Protein AF-A0A438FES4-F1 (afdb_monomer_lite)

pLDDT: mean 74.15, std 16.04, range [38.97, 90.88]

InterPro domains:
  IPR002885 Pentatricopeptide repeat [PF01535] (14-40)
  IPR002885 Pentatricopeptide repeat [PF01535] (43-70)
  IPR002885 Pentatricopeptide repeat [PS51375] (40-74)
  IPR002885 Pentatricopeptide repeat [TIGR00756] (43-73)
  IPR011990 Tetratricopeptide-like helical domain superfamily [G3DSA:1.25.40.10] (1-83)
  IPR046960 Pentatricopeptide repeat-containing protein At4g14850-like, plant [PTHR47926] (2-72)

Foldseek 3Di:
DDPPVPQQDQVNLLVQLLVCLVVLNLVSNVVSLVSHPDYALSSLVSSLVSCVVVPNNVVSVVSVVVCVVVVRDHVVVVCCVVDPPPPPDPVVVVVVVVVPPPD

Radius of gyration: 18.66 Å; chains: 1; bounding box: 39×31×66 Å

Structure (mmCIF, N/CA/C/O backbone):
data_AF-A0A438FES4-F1
#
_entry.id   AF-A0A438FES4-F1
#
loop_
_atom_site.group_PDB
_atom_site.id
_atom_site.type_symbol
_atom_site.label_atom_id
_atom_site.label_alt_id
_atom_site.label_comp_id
_atom_site.label_asym_id
_atom_site.label_entity_id
_atom_site.label_seq_id
_atom_site.pdbx_PDB_ins_code
_atom_site.Cartn_x
_atom_site.Cartn_y
_atom_site.Cartn_z
_atom_site.occupancy
_atom_site.B_iso_or_equiv
_atom_site.auth_seq_id
_atom_site.auth_comp_id
_atom_site.auth_asym_id
_atom_site.auth_atom_id
_atom_site.pdbx_PDB_model_num
ATOM 1 N N . MET A 1 1 ? -8.452 -5.634 32.614 1.00 38.97 1 MET A N 1
ATOM 2 C CA . MET A 1 1 ? -8.046 -6.548 31.513 1.00 38.97 1 MET A CA 1
ATOM 3 C C . MET A 1 1 ? -8.177 -5.736 30.252 1.00 38.97 1 MET A C 1
ATOM 5 O O . MET A 1 1 ? -9.157 -5.826 29.517 1.00 38.97 1 MET A O 1
ATOM 9 N N .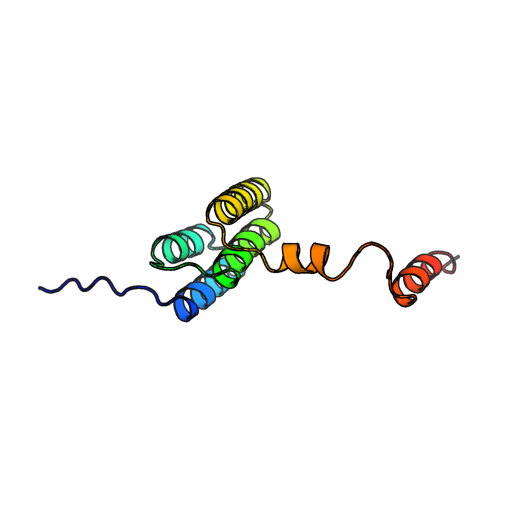 ASP A 1 2 ? -7.206 -4.866 30.071 1.00 42.56 2 ASP A N 1
ATOM 10 C CA . ASP A 1 2 ? -7.301 -3.762 29.141 1.00 42.56 2 ASP A CA 1
ATOM 11 C C . ASP A 1 2 ? -6.543 -4.294 27.940 1.00 42.56 2 ASP A C 1
ATOM 13 O O . ASP A 1 2 ? -5.318 -4.254 27.867 1.00 42.56 2 ASP A O 1
ATOM 17 N N . LYS A 1 3 ? -7.278 -4.955 27.042 1.00 46.91 3 LYS A N 1
ATOM 18 C CA . LYS A 1 3 ? -6.768 -5.238 25.703 1.00 46.91 3 LYS A CA 1
ATOM 19 C C . LYS A 1 3 ? -6.730 -3.895 24.986 1.00 46.91 3 LYS A C 1
ATOM 21 O O . LYS A 1 3 ? -7.554 -3.637 24.112 1.00 46.91 3 LYS A O 1
ATOM 26 N N . GLU A 1 4 ? -5.824 -3.016 25.408 1.00 49.66 4 GLU A N 1
ATOM 27 C CA . GLU A 1 4 ? -5.388 -1.910 24.579 1.00 49.66 4 GLU A CA 1
ATOM 28 C C . GLU A 1 4 ? -4.769 -2.569 23.357 1.00 49.66 4 GLU A C 1
ATOM 30 O O . GLU A 1 4 ? -3.630 -3.033 23.368 1.00 49.66 4 GLU A O 1
ATOM 35 N N . GLY A 1 5 ? -5.599 -2.759 22.330 1.00 56.94 5 GLY A N 1
ATOM 36 C CA . GLY A 1 5 ? -5.135 -3.191 21.031 1.00 56.94 5 GLY A CA 1
ATOM 37 C C . GLY A 1 5 ? -4.055 -2.204 20.642 1.00 56.94 5 GLY A C 1
ATOM 38 O O . GLY A 1 5 ? -4.359 -1.031 20.434 1.00 56.94 5 GLY A O 1
ATOM 39 N N . VAL A 1 6 ? -2.805 -2.671 20.641 1.00 57.09 6 VAL A N 1
ATOM 40 C CA . VAL A 1 6 ? -1.645 -1.878 20.250 1.00 57.09 6 VAL A CA 1
ATOM 41 C C . VAL A 1 6 ? -1.970 -1.324 18.873 1.00 57.09 6 VAL A C 1
ATOM 43 O O . VAL A 1 6 ? -1.991 -2.061 17.886 1.00 57.09 6 VAL A O 1
ATOM 46 N N . LYS A 1 7 ? -2.313 -0.036 18.815 1.00 62.41 7 LYS A N 1
ATOM 47 C CA . LYS A 1 7 ? -2.515 0.645 17.546 1.00 62.41 7 LYS A CA 1
ATOM 48 C C . LYS A 1 7 ? -1.158 0.634 16.870 1.00 62.41 7 LYS A C 1
ATOM 50 O O . LYS A 1 7 ? -0.200 1.199 17.392 1.00 62.41 7 LYS A O 1
ATOM 55 N N . ILE A 1 8 ? -1.070 -0.072 15.749 1.00 72.38 8 ILE A N 1
ATOM 56 C CA . ILE A 1 8 ? 0.152 -0.092 14.963 1.00 72.38 8 ILE A CA 1
ATOM 57 C C . ILE A 1 8 ? 0.326 1.316 14.406 1.00 72.38 8 ILE A C 1
ATOM 59 O O . ILE A 1 8 ? -0.476 1.770 13.588 1.00 72.38 8 ILE A O 1
ATOM 63 N N . ASP A 1 9 ? 1.354 1.997 14.904 1.00 81.56 9 ASP A N 1
ATOM 64 C CA . ASP A 1 9 ? 1.782 3.295 14.404 1.00 81.56 9 ASP A CA 1
ATOM 65 C C . ASP A 1 9 ? 2.103 3.215 12.903 1.00 81.56 9 ASP A C 1
ATOM 67 O O . ASP A 1 9 ? 2.580 2.184 12.419 1.00 81.56 9 ASP A O 1
ATOM 71 N N . VAL A 1 10 ? 1.858 4.301 12.163 1.00 82.75 10 VAL A N 1
ATOM 72 C CA . VAL A 1 10 ? 2.074 4.359 10.707 1.00 82.75 10 VAL A CA 1
ATOM 73 C C . VAL A 1 10 ? 3.501 3.964 10.322 1.00 82.75 10 VAL A C 1
ATOM 75 O O . VAL A 1 10 ? 3.702 3.218 9.358 1.00 82.75 10 VAL A O 1
ATOM 78 N N . VAL A 1 11 ? 4.493 4.416 11.091 1.00 83.69 11 VAL A N 1
ATOM 79 C CA . VAL A 1 11 ? 5.912 4.180 10.809 1.00 83.69 11 VAL A CA 1
ATOM 80 C C . VAL A 1 11 ? 6.259 2.719 11.072 1.00 83.69 11 VAL A C 1
ATOM 82 O O . VAL A 1 11 ? 6.854 2.053 10.220 1.00 83.69 11 VAL A O 1
ATOM 85 N N . LEU A 1 12 ? 5.826 2.190 12.220 1.00 87.50 12 LEU A N 1
ATOM 86 C CA . LEU A 1 12 ? 6.062 0.796 12.594 1.00 87.50 12 LEU A CA 1
ATOM 87 C C . LEU A 1 12 ? 5.348 -0.172 11.641 1.00 87.50 12 LEU A C 1
ATOM 89 O O . LEU A 1 12 ? 5.939 -1.155 11.194 1.00 87.50 12 LEU A O 1
ATOM 93 N N . GLY A 1 13 ? 4.097 0.124 11.289 1.00 88.06 13 GLY A N 1
ATOM 94 C CA . GLY A 1 13 ? 3.308 -0.671 10.355 1.00 88.06 13 GLY A CA 1
ATOM 95 C C . GLY A 1 13 ? 3.935 -0.708 8.968 1.00 88.06 13 GLY A C 1
ATOM 96 O O . GLY A 1 13 ? 4.089 -1.786 8.401 1.00 88.06 13 GLY A O 1
ATOM 97 N N . THR A 1 14 ? 4.400 0.434 8.459 1.00 88.12 14 THR A N 1
ATOM 98 C CA . THR A 1 14 ? 5.095 0.506 7.163 1.00 88.12 14 THR A CA 1
ATOM 99 C C . THR A 1 14 ? 6.392 -0.305 7.165 1.00 88.12 14 THR A C 1
ATOM 101 O O . THR A 1 14 ? 6.647 -1.062 6.225 1.00 88.12 14 THR A O 1
ATOM 104 N N . ALA A 1 15 ? 7.191 -0.214 8.233 1.00 89.56 15 ALA A N 1
ATOM 105 C CA . ALA A 1 15 ? 8.420 -0.995 8.369 1.00 89.56 15 ALA A CA 1
ATOM 106 C C . ALA A 1 15 ? 8.143 -2.509 8.402 1.00 89.56 15 ALA A C 1
ATOM 108 O O . ALA A 1 15 ? 8.800 -3.278 7.694 1.00 89.56 15 ALA A O 1
ATOM 109 N N . LEU A 1 16 ? 7.135 -2.936 9.168 1.00 89.69 16 LEU A N 1
ATOM 110 C CA . LEU A 1 16 ? 6.716 -4.336 9.257 1.00 89.69 16 LEU A CA 1
ATOM 111 C C . LEU A 1 16 ? 6.165 -4.853 7.923 1.00 89.69 16 LEU A C 1
ATOM 113 O O . LEU A 1 16 ? 6.554 -5.934 7.486 1.00 89.69 16 LEU A O 1
ATOM 117 N N . VAL A 1 17 ? 5.321 -4.078 7.234 1.00 90.06 17 VAL A N 1
ATOM 118 C CA . VAL A 1 17 ? 4.817 -4.407 5.888 1.00 90.06 17 VAL A CA 1
ATOM 119 C C . VAL A 1 17 ? 5.978 -4.598 4.915 1.00 90.06 17 VAL A C 1
ATOM 121 O O . VAL A 1 17 ? 6.006 -5.590 4.185 1.00 90.06 17 VAL A O 1
ATOM 124 N N . GLY A 1 18 ? 6.964 -3.698 4.931 1.00 88.69 18 GLY A N 1
ATOM 125 C CA . GLY A 1 18 ? 8.160 -3.803 4.098 1.00 88.69 18 GLY A CA 1
ATOM 126 C C . GLY A 1 18 ? 8.999 -5.042 4.415 1.00 88.69 18 GLY A C 1
ATOM 127 O O . GLY A 1 18 ? 9.435 -5.738 3.497 1.00 88.69 18 GLY A O 1
ATOM 128 N N . MET A 1 19 ? 9.185 -5.360 5.698 1.00 90.88 19 MET A N 1
ATOM 129 C CA . MET A 1 19 ? 9.903 -6.560 6.131 1.00 90.88 19 MET A CA 1
ATOM 130 C C . MET A 1 19 ? 9.187 -7.834 5.669 1.00 90.88 19 MET A C 1
ATOM 132 O O . MET A 1 19 ? 9.795 -8.676 5.010 1.00 90.88 19 MET A O 1
ATOM 136 N N . TYR A 1 20 ? 7.882 -7.952 5.935 1.00 89.19 20 TYR A N 1
ATOM 137 C CA . TYR A 1 20 ? 7.096 -9.126 5.547 1.00 89.19 20 TYR A CA 1
ATOM 138 C C . TYR A 1 20 ? 7.014 -9.283 4.028 1.00 89.19 20 TYR A C 1
ATOM 140 O O . TYR A 1 20 ? 7.113 -10.402 3.525 1.00 89.19 20 TYR A O 1
ATOM 148 N N . SER A 1 21 ? 6.921 -8.170 3.294 1.00 88.88 21 SER A N 1
ATOM 149 C CA . SER A 1 21 ? 6.956 -8.166 1.830 1.00 88.88 21 SER A CA 1
ATOM 150 C C . SER A 1 21 ? 8.298 -8.663 1.298 1.00 88.88 21 SER A C 1
ATOM 152 O O . SER A 1 21 ? 8.315 -9.505 0.408 1.00 88.88 21 SER A O 1
ATOM 154 N N . LYS A 1 22 ? 9.434 -8.229 1.859 1.00 86.31 22 LYS A N 1
ATOM 155 C CA . LYS A 1 22 ? 10.760 -8.741 1.458 1.00 86.31 22 LYS A CA 1
ATOM 156 C C . LYS A 1 22 ? 10.931 -10.232 1.752 1.00 86.31 22 LYS A C 1
ATOM 158 O O . LYS A 1 22 ? 11.577 -10.928 0.979 1.00 86.31 22 LYS A O 1
ATOM 163 N N . CYS A 1 23 ? 10.316 -10.730 2.822 1.00 86.88 23 CYS A N 1
ATOM 164 C CA . CYS A 1 23 ? 10.310 -12.153 3.164 1.00 86.88 23 CYS A CA 1
ATOM 165 C C . CYS A 1 23 ? 9.317 -12.995 2.338 1.00 86.88 23 CYS A C 1
ATOM 167 O O . CYS A 1 23 ? 9.218 -14.195 2.572 1.00 86.88 23 CYS A O 1
ATOM 169 N N . GLY A 1 24 ? 8.544 -12.393 1.424 1.00 85.75 24 GLY A N 1
ATOM 170 C CA . GLY A 1 24 ? 7.508 -13.094 0.650 1.00 85.75 24 GLY A CA 1
ATOM 171 C C . GLY A 1 24 ? 6.247 -13.443 1.440 1.00 85.75 24 GLY A C 1
ATOM 172 O O . GLY A 1 24 ? 5.336 -14.076 0.916 1.00 85.75 24 GLY A O 1
ATOM 173 N N . SER A 1 25 ? 6.146 -13.001 2.694 1.00 89.62 25 SER A N 1
ATOM 174 C CA . SER A 1 25 ? 5.002 -13.271 3.563 1.00 89.62 25 SER A CA 1
ATOM 175 C C . SER A 1 25 ? 3.940 -12.178 3.424 1.00 89.62 25 SER A C 1
ATOM 177 O O . SER A 1 25 ? 3.676 -11.396 4.340 1.00 89.62 25 SER A O 1
ATOM 179 N N . LEU A 1 26 ? 3.328 -12.107 2.243 1.00 89.94 26 LEU A N 1
ATOM 180 C CA . LEU A 1 26 ? 2.367 -11.054 1.905 1.00 89.94 26 LEU A CA 1
ATOM 181 C C . LEU A 1 26 ? 1.084 -11.111 2.739 1.00 89.94 26 LEU A C 1
ATOM 183 O O . LEU A 1 26 ? 0.508 -10.067 3.030 1.00 89.94 26 LEU A O 1
ATOM 187 N N . ASP A 1 27 ? 0.655 -12.292 3.183 1.00 90.44 27 ASP A N 1
ATOM 188 C CA . ASP A 1 27 ? -0.509 -12.425 4.067 1.00 90.44 27 ASP A CA 1
ATOM 189 C C . ASP A 1 27 ? -0.2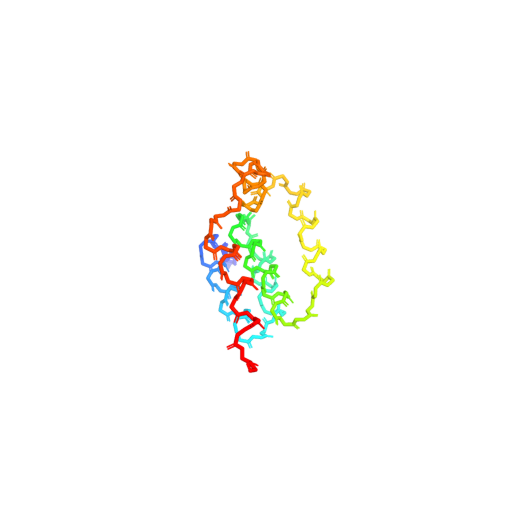70 -11.781 5.437 1.00 90.44 27 ASP A C 1
ATOM 191 O O . ASP A 1 27 ? -1.158 -11.134 5.993 1.00 90.44 27 ASP A O 1
ATOM 195 N N . ASN A 1 28 ? 0.946 -11.910 5.976 1.00 89.88 28 ASN A N 1
ATOM 196 C CA . ASN A 1 28 ? 1.315 -11.258 7.231 1.00 89.88 28 ASN A CA 1
ATOM 197 C C . ASN A 1 28 ? 1.504 -9.752 7.038 1.00 89.88 28 ASN A C 1
ATOM 199 O O . ASN A 1 28 ? 1.032 -8.977 7.869 1.00 89.88 28 ASN A O 1
ATOM 203 N N . ALA A 1 29 ? 2.088 -9.332 5.910 1.00 90.19 29 ALA A N 1
ATOM 204 C CA . ALA A 1 29 ? 2.127 -7.921 5.530 1.00 90.19 29 ALA A CA 1
ATOM 205 C C . ALA A 1 29 ? 0.706 -7.326 5.468 1.00 90.19 29 ALA A C 1
ATOM 207 O O . ALA A 1 29 ? 0.465 -6.244 5.998 1.00 90.19 29 ALA A O 1
ATOM 208 N N . LEU A 1 30 ? -0.262 -8.061 4.909 1.00 90.06 30 LEU A N 1
ATOM 209 C CA . LEU A 1 30 ? -1.638 -7.589 4.761 1.00 90.06 30 LEU A CA 1
ATOM 210 C C . LEU A 1 30 ? -2.343 -7.466 6.112 1.00 90.06 30 LEU A C 1
ATOM 212 O O . LEU A 1 30 ? -3.040 -6.481 6.341 1.00 90.06 30 LEU A O 1
ATOM 216 N N . LYS A 1 31 ? -2.136 -8.425 7.020 1.00 90.00 31 LYS A N 1
ATOM 217 C CA . LYS A 1 31 ? -2.676 -8.362 8.389 1.00 90.00 31 LYS A CA 1
ATOM 218 C C . LYS A 1 31 ? -2.171 -7.134 9.137 1.00 90.00 31 LYS A C 1
ATOM 220 O O . LYS A 1 31 ? -2.965 -6.438 9.764 1.00 90.00 31 LYS A O 1
ATOM 225 N N . VAL A 1 32 ? -0.872 -6.845 9.037 1.00 89.56 32 VAL A N 1
ATOM 226 C CA . VAL A 1 32 ? -0.287 -5.633 9.626 1.00 89.56 32 VAL A CA 1
ATOM 227 C C . VAL A 1 32 ? -0.911 -4.393 8.995 1.00 89.56 32 VAL A C 1
ATOM 229 O O . VAL A 1 32 ? -1.407 -3.536 9.717 1.00 89.56 32 VAL A O 1
ATOM 232 N N . PHE A 1 33 ? -0.969 -4.334 7.663 1.00 87.56 33 PHE A N 1
ATOM 233 C CA . PHE A 1 33 ? -1.545 -3.210 6.926 1.00 87.56 33 PHE A CA 1
ATOM 234 C C . PHE A 1 33 ? -3.020 -2.946 7.276 1.00 87.56 33 PHE A C 1
ATOM 236 O O . PHE A 1 33 ? -3.442 -1.797 7.391 1.00 87.56 33 PHE A O 1
ATOM 243 N N . GLN A 1 34 ? -3.818 -3.997 7.471 1.00 87.31 34 GLN A N 1
ATOM 244 C CA . GLN A 1 34 ? -5.218 -3.889 7.895 1.00 87.31 34 GLN A CA 1
ATOM 245 C C . GLN A 1 34 ? -5.365 -3.471 9.364 1.00 87.31 34 GLN A C 1
ATOM 247 O O . GLN A 1 34 ? -6.350 -2.821 9.704 1.00 87.31 34 GLN A O 1
ATOM 252 N N . GLY A 1 35 ? -4.395 -3.818 10.215 1.00 85.12 35 GLY A N 1
ATOM 253 C CA . GLY A 1 35 ? -4.346 -3.424 11.625 1.00 85.12 35 GLY A CA 1
ATOM 254 C C . GLY A 1 35 ? -3.905 -1.976 11.870 1.00 85.12 35 GLY A C 1
ATOM 255 O O . GLY A 1 35 ? -4.004 -1.496 12.999 1.00 85.12 35 GLY A O 1
ATOM 256 N N . MET A 1 36 ? -3.431 -1.267 10.841 1.00 85.00 36 MET A N 1
ATOM 257 C CA . MET A 1 36 ? -3.058 0.146 10.938 1.00 85.00 36 MET A CA 1
ATOM 258 C C . MET A 1 36 ? -4.309 1.035 10.968 1.00 85.00 36 MET A C 1
ATOM 260 O O . MET A 1 36 ? -5.143 0.989 10.056 1.00 85.00 36 MET A O 1
ATOM 264 N N . ALA A 1 37 ? -4.422 1.863 12.012 1.00 80.69 37 ALA A N 1
ATOM 265 C CA . ALA A 1 37 ? -5.532 2.807 12.176 1.00 80.69 37 ALA A CA 1
ATOM 266 C C . ALA A 1 37 ? -5.496 3.922 11.118 1.00 80.69 37 ALA A C 1
ATOM 268 O O . ALA A 1 37 ? -6.532 4.298 10.574 1.00 80.69 37 ALA A O 1
ATOM 269 N N . GLU A 1 38 ? -4.295 4.390 10.787 1.00 79.88 38 GLU A N 1
ATOM 270 C CA . GLU A 1 38 ? -4.030 5.340 9.713 1.00 79.88 38 GLU A CA 1
ATOM 271 C C . GLU A 1 38 ? -3.049 4.714 8.724 1.00 79.88 38 GLU A C 1
ATOM 273 O O . GLU A 1 38 ? -2.181 3.930 9.102 1.00 79.88 38 GLU A O 1
ATOM 278 N N . ARG A 1 39 ? -3.210 5.016 7.435 1.00 85.50 39 ARG A N 1
ATOM 279 C CA . ARG A 1 39 ? -2.358 4.486 6.365 1.00 85.50 39 ARG A CA 1
ATOM 280 C C . ARG A 1 39 ? -1.928 5.633 5.476 1.00 85.50 39 ARG A C 1
ATOM 282 O O . ARG A 1 39 ? -2.749 6.217 4.768 1.00 85.50 39 ARG A O 1
ATOM 289 N N . ASP A 1 40 ? -0.644 5.946 5.531 1.00 83.69 40 ASP A N 1
ATOM 290 C CA . ASP A 1 40 ? -0.035 6.975 4.707 1.00 83.69 40 ASP A CA 1
ATOM 291 C C . ASP A 1 40 ? 0.313 6.435 3.311 1.00 83.69 40 ASP A C 1
ATOM 293 O O . ASP A 1 40 ? 0.219 5.240 3.010 1.00 83.69 40 ASP A O 1
ATOM 297 N N . VAL A 1 41 ? 0.727 7.340 2.428 1.00 83.31 41 VAL A N 1
ATOM 298 C CA . VAL A 1 41 ? 1.129 7.017 1.052 1.00 83.31 41 VAL A CA 1
ATOM 299 C C . VAL A 1 41 ? 2.235 5.959 1.020 1.00 83.31 41 VAL A C 1
ATOM 301 O O . VAL A 1 41 ? 2.245 5.106 0.126 1.00 83.31 41 VAL A O 1
ATOM 304 N N . THR A 1 42 ? 3.141 5.996 1.996 1.00 84.69 42 THR A N 1
ATOM 305 C CA . THR A 1 42 ? 4.268 5.072 2.116 1.00 84.69 42 THR A CA 1
ATOM 306 C C . THR A 1 42 ? 3.791 3.653 2.414 1.00 84.69 42 THR A C 1
ATOM 308 O O . THR A 1 42 ? 4.217 2.721 1.727 1.00 84.69 42 THR A O 1
ATOM 311 N N . ALA A 1 43 ? 2.859 3.471 3.354 1.00 86.69 43 ALA A N 1
ATOM 312 C CA . ALA A 1 43 ? 2.274 2.174 3.692 1.00 86.69 43 ALA A CA 1
ATOM 313 C C . ALA A 1 43 ? 1.576 1.529 2.486 1.00 86.69 43 ALA A C 1
ATOM 315 O O . ALA A 1 43 ? 1.832 0.366 2.162 1.00 86.69 43 ALA A O 1
ATOM 316 N N . TRP A 1 44 ? 0.741 2.299 1.774 1.00 89.19 44 TRP A N 1
ATOM 317 C CA . TRP A 1 44 ? 0.075 1.833 0.553 1.00 89.19 44 TRP A CA 1
ATOM 318 C C . TRP A 1 44 ? 1.085 1.440 -0.526 1.00 89.19 44 TRP A C 1
ATOM 320 O O . TRP A 1 44 ? 1.005 0.344 -1.079 1.00 89.19 44 TRP A O 1
ATOM 330 N N . SER A 1 45 ? 2.065 2.307 -0.794 1.00 87.62 45 SER A N 1
ATOM 331 C CA . SER A 1 45 ? 3.081 2.070 -1.827 1.00 87.62 45 SER A CA 1
ATOM 332 C C . SER A 1 45 ? 3.932 0.841 -1.512 1.00 87.62 45 SER A C 1
ATOM 334 O O . SER A 1 45 ? 4.226 0.054 -2.407 1.00 87.62 45 SER A O 1
ATOM 336 N N . THR A 1 46 ? 4.270 0.632 -0.237 1.00 90.06 46 THR A N 1
ATOM 337 C CA . THR A 1 46 ? 5.048 -0.530 0.215 1.00 90.06 46 THR A CA 1
ATOM 338 C C . THR A 1 46 ? 4.268 -1.827 0.014 1.00 90.06 46 THR A C 1
ATOM 340 O O . THR A 1 46 ? 4.822 -2.800 -0.495 1.00 90.06 46 THR A O 1
ATOM 343 N N . MET A 1 47 ? 2.970 -1.837 0.336 1.00 89.56 47 MET A N 1
ATOM 344 C CA . MET A 1 47 ? 2.112 -3.008 0.133 1.00 89.56 47 MET A CA 1
ATOM 345 C C . MET A 1 47 ? 1.919 -3.331 -1.358 1.00 89.56 47 MET A C 1
ATOM 347 O O . MET A 1 47 ? 2.010 -4.488 -1.768 1.00 89.56 47 MET A O 1
ATOM 351 N N . ILE A 1 48 ? 1.687 -2.303 -2.182 1.00 89.06 48 ILE A N 1
ATOM 352 C CA . ILE A 1 48 ? 1.520 -2.434 -3.638 1.00 89.06 48 ILE A CA 1
ATOM 353 C C . ILE A 1 48 ? 2.813 -2.952 -4.278 1.00 89.06 48 ILE A C 1
ATOM 355 O O . ILE A 1 48 ? 2.768 -3.896 -5.066 1.00 89.06 48 ILE A O 1
ATOM 359 N N . ALA A 1 49 ? 3.966 -2.387 -3.903 1.00 86.81 49 ALA A N 1
ATOM 360 C CA . ALA A 1 49 ? 5.271 -2.846 -4.369 1.00 86.81 49 ALA A CA 1
ATOM 361 C C . ALA A 1 49 ? 5.548 -4.292 -3.936 1.00 86.81 49 ALA A C 1
ATOM 363 O O . ALA A 1 49 ? 6.036 -5.081 -4.741 1.00 86.81 49 ALA A O 1
ATOM 364 N N . GLY A 1 50 ? 5.174 -4.664 -2.707 1.00 89.06 50 GLY A N 1
ATOM 365 C CA . GLY A 1 50 ? 5.246 -6.042 -2.224 1.00 89.06 50 GLY A CA 1
ATOM 366 C C . GLY A 1 50 ? 4.494 -7.010 -3.139 1.00 89.06 50 GLY A C 1
ATOM 367 O O . GLY A 1 50 ? 5.083 -7.965 -3.637 1.00 89.06 50 GLY A O 1
ATOM 368 N N . TYR A 1 51 ? 3.222 -6.741 -3.441 1.00 88.69 51 TYR A N 1
ATOM 369 C CA . TYR A 1 51 ? 2.458 -7.591 -4.362 1.00 88.69 51 TYR A CA 1
ATOM 370 C C . TYR A 1 51 ? 3.016 -7.589 -5.793 1.00 88.69 51 TYR A C 1
ATOM 372 O O . TYR A 1 51 ? 3.017 -8.638 -6.435 1.00 88.69 51 TYR A O 1
ATOM 380 N N . ALA A 1 52 ? 3.514 -6.453 -6.289 1.00 85.94 52 ALA A N 1
ATOM 381 C CA . ALA A 1 52 ? 4.096 -6.358 -7.628 1.00 85.94 52 ALA A CA 1
ATOM 382 C C . ALA A 1 52 ? 5.378 -7.198 -7.772 1.00 85.94 52 ALA A C 1
ATOM 384 O O . ALA A 1 52 ? 5.523 -7.923 -8.755 1.00 85.94 52 ALA A O 1
ATOM 385 N N . ILE A 1 53 ? 6.276 -7.147 -6.780 1.00 87.38 53 ILE A N 1
ATOM 386 C CA . ILE A 1 53 ? 7.550 -7.888 -6.780 1.00 87.38 53 ILE A CA 1
ATOM 387 C C . ILE A 1 53 ? 7.320 -9.405 -6.774 1.00 87.38 53 ILE A C 1
ATOM 389 O O . ILE A 1 53 ? 8.050 -10.138 -7.433 1.00 87.38 53 ILE A O 1
ATOM 393 N N . HIS A 1 54 ? 6.284 -9.878 -6.080 1.00 88.00 54 HIS A N 1
ATOM 394 C CA . HIS A 1 54 ? 5.941 -11.306 -5.993 1.00 88.00 54 HIS A CA 1
ATOM 395 C C . HIS A 1 54 ? 4.981 -11.783 -7.095 1.00 88.00 54 HIS A C 1
ATOM 397 O O . HIS A 1 54 ? 4.394 -12.855 -6.984 1.00 88.00 54 HIS A O 1
ATOM 403 N N . GLY A 1 55 ? 4.786 -10.995 -8.158 1.00 86.56 55 GLY A N 1
ATOM 404 C CA . GLY A 1 55 ? 3.993 -11.400 -9.326 1.00 86.56 55 GLY A CA 1
ATOM 405 C C . GLY A 1 55 ? 2.472 -11.345 -9.135 1.00 86.56 55 GLY A C 1
ATOM 406 O O . GLY A 1 55 ? 1.718 -11.775 -10.004 1.00 86.56 55 GLY A O 1
ATOM 407 N N . HIS A 1 56 ? 1.985 -10.768 -8.038 1.00 87.00 56 HIS A N 1
ATOM 408 C CA . HIS A 1 56 ? 0.560 -10.601 -7.746 1.00 87.00 56 HIS A CA 1
ATOM 409 C C . HIS A 1 56 ? 0.037 -9.230 -8.208 1.00 87.00 56 HIS A C 1
ATOM 411 O O . HIS A 1 56 ? -0.588 -8.487 -7.444 1.00 87.00 56 HIS A O 1
ATOM 417 N N . GLY A 1 57 ? 0.279 -8.894 -9.478 1.00 84.06 57 GLY A N 1
ATOM 418 C CA . GLY A 1 57 ? -0.068 -7.590 -10.057 1.00 84.06 57 GLY A CA 1
ATOM 419 C C . GLY A 1 57 ? -1.556 -7.233 -9.958 1.00 84.06 57 GLY A C 1
ATOM 420 O O . GLY A 1 57 ? -1.894 -6.082 -9.704 1.00 84.06 57 GLY A O 1
ATOM 421 N N . GLU A 1 58 ? -2.454 -8.215 -10.064 1.00 88.00 58 GLU A N 1
ATOM 422 C CA . GLU A 1 58 ? -3.899 -7.986 -9.926 1.00 88.00 58 GLU A CA 1
ATOM 423 C C . GLU A 1 58 ? -4.270 -7.462 -8.527 1.00 88.00 58 GLU A C 1
ATOM 425 O O . GLU A 1 58 ? -4.962 -6.451 -8.400 1.00 88.00 58 GLU A O 1
ATOM 430 N N . LYS A 1 59 ? -3.741 -8.085 -7.464 1.00 86.31 59 LYS A N 1
ATOM 431 C CA . LYS A 1 59 ? -3.947 -7.619 -6.081 1.00 86.31 59 LYS A CA 1
ATOM 432 C C . LYS A 1 59 ? -3.310 -6.248 -5.851 1.00 86.31 59 LYS A C 1
ATOM 434 O O . LYS A 1 59 ? -3.886 -5.415 -5.151 1.00 86.31 59 LYS A O 1
ATOM 439 N N . ALA A 1 60 ? -2.154 -5.994 -6.467 1.00 86.94 60 ALA A N 1
ATOM 440 C CA . ALA A 1 60 ? -1.491 -4.694 -6.413 1.00 86.94 60 ALA A CA 1
ATOM 441 C C . ALA A 1 60 ? -2.366 -3.583 -7.030 1.00 86.94 60 ALA A C 1
ATOM 443 O O . ALA A 1 60 ? -2.517 -2.517 -6.431 1.00 86.94 60 ALA A O 1
ATOM 444 N N . LEU A 1 61 ? -3.004 -3.846 -8.176 1.00 86.62 61 LEU A N 1
ATOM 445 C CA . LEU A 1 61 ? -3.923 -2.908 -8.831 1.00 86.62 61 LEU A CA 1
ATOM 446 C C . LEU A 1 61 ? -5.195 -2.671 -8.009 1.00 86.62 61 LEU A C 1
ATOM 448 O O . LEU A 1 61 ? -5.609 -1.524 -7.849 1.00 86.62 61 LEU A O 1
ATOM 452 N N . GLN A 1 62 ? -5.773 -3.720 -7.417 1.00 89.00 62 GLN A N 1
ATOM 453 C CA . GLN A 1 62 ? -6.931 -3.578 -6.525 1.00 89.00 62 GLN A CA 1
ATOM 454 C C . GLN A 1 62 ? -6.614 -2.694 -5.307 1.00 89.00 62 GLN A C 1
ATOM 456 O O . GLN A 1 62 ? -7.429 -1.851 -4.917 1.00 89.00 62 GLN A O 1
ATOM 461 N N . LEU A 1 63 ? -5.418 -2.843 -4.726 1.00 87.00 63 LEU A N 1
ATOM 462 C CA . LEU A 1 63 ? -4.934 -1.987 -3.638 1.00 87.00 63 LEU A CA 1
ATOM 463 C C . LEU A 1 63 ? -4.684 -0.550 -4.097 1.00 87.00 63 LEU A C 1
ATOM 465 O O . LEU A 1 63 ? -5.037 0.382 -3.378 1.00 87.00 63 LEU A O 1
ATOM 469 N N . PHE A 1 64 ? -4.135 -0.354 -5.295 1.00 84.12 64 PHE A N 1
ATOM 470 C CA . PHE A 1 64 ? -3.956 0.975 -5.877 1.00 84.12 64 PHE A CA 1
ATOM 471 C C . PHE A 1 64 ? -5.299 1.684 -6.120 1.00 84.12 64 PHE A C 1
ATOM 473 O O . PHE A 1 64 ? -5.450 2.873 -5.833 1.00 84.12 64 PHE A O 1
ATOM 480 N N . ASP A 1 65 ? -6.317 0.958 -6.576 1.00 86.69 65 ASP A N 1
ATOM 481 C CA . ASP A 1 65 ? -7.673 1.488 -6.712 1.00 86.69 65 ASP A CA 1
ATOM 482 C C . ASP A 1 65 ? -8.301 1.840 -5.360 1.00 86.69 65 ASP A C 1
ATOM 484 O O . ASP A 1 65 ? -8.951 2.881 -5.229 1.00 86.69 65 ASP A O 1
ATOM 488 N N . ALA A 1 66 ? -8.082 1.013 -4.335 1.00 85.75 66 ALA A N 1
ATOM 489 C CA . ALA A 1 66 ? -8.512 1.316 -2.972 1.00 85.75 66 ALA A CA 1
ATOM 490 C C . ALA A 1 66 ? -7.813 2.569 -2.415 1.00 85.75 66 ALA A C 1
ATOM 492 O O . ALA A 1 66 ? -8.473 3.422 -1.822 1.00 85.75 66 ALA A O 1
ATOM 493 N N . MET A 1 67 ? -6.515 2.728 -2.682 1.00 82.19 67 MET A N 1
ATOM 494 C CA . MET A 1 67 ? -5.746 3.916 -2.318 1.00 82.19 67 MET A CA 1
ATOM 495 C C . MET A 1 67 ? -6.301 5.185 -2.981 1.00 82.19 67 MET A C 1
ATOM 497 O O . MET A 1 67 ? -6.523 6.186 -2.301 1.00 82.19 67 MET A O 1
ATOM 501 N N . LYS A 1 68 ? -6.602 5.139 -4.287 1.00 79.44 68 LYS A N 1
ATOM 502 C CA . LYS A 1 68 ? -7.213 6.271 -5.011 1.00 79.44 68 LYS A CA 1
ATOM 503 C C . LYS A 1 68 ? -8.557 6.681 -4.404 1.00 79.44 68 LYS A C 1
ATOM 505 O O . LYS A 1 68 ? -8.828 7.871 -4.254 1.00 79.44 68 LYS A O 1
ATOM 510 N N . ARG A 1 69 ? -9.388 5.708 -4.005 1.00 79.56 69 ARG A N 1
ATOM 511 C CA . ARG A 1 69 ? -10.665 5.972 -3.313 1.00 79.56 69 ARG A CA 1
ATOM 512 C C . ARG A 1 69 ? -10.475 6.576 -1.921 1.00 79.56 69 ARG A C 1
ATOM 514 O O . ARG A 1 69 ? -11.300 7.379 -1.499 1.00 79.56 69 ARG A O 1
ATOM 521 N N . SER A 1 70 ? -9.375 6.249 -1.245 1.00 71.75 70 SER A N 1
ATOM 522 C CA . SER A 1 70 ? -9.004 6.790 0.070 1.00 71.75 70 SER A CA 1
ATOM 523 C C . SER A 1 70 ? -8.591 8.277 0.038 1.00 71.75 70 SER A C 1
ATOM 525 O O . SER A 1 70 ? -8.253 8.831 1.081 1.00 71.75 70 SER A O 1
ATOM 527 N N . LYS A 1 71 ? -8.600 8.946 -1.133 1.00 66.06 71 LYS A N 1
ATOM 528 C CA . LYS A 1 71 ? -8.095 10.324 -1.357 1.00 66.06 71 LYS A CA 1
ATOM 529 C C . LYS A 1 71 ? -6.633 10.535 -0.926 1.00 66.06 71 LYS A C 1
ATOM 531 O O . LYS A 1 71 ? -6.158 11.665 -0.847 1.00 66.06 71 LYS A O 1
ATOM 536 N N . THR A 1 72 ? -5.904 9.453 -0.678 1.00 61.09 72 THR A N 1
ATOM 537 C CA . THR A 1 72 ? -4.492 9.467 -0.310 1.00 61.09 72 THR A CA 1
ATOM 538 C C . THR A 1 72 ? -3.696 9.582 -1.606 1.00 61.09 72 THR A C 1
ATOM 540 O O . THR A 1 72 ? -3.595 8.618 -2.358 1.00 61.09 72 THR A O 1
ATOM 543 N N . ILE A 1 73 ? -3.212 10.787 -1.917 1.00 57.53 73 ILE A N 1
ATOM 544 C CA . ILE A 1 73 ? -2.528 11.096 -3.181 1.00 57.53 73 ILE A CA 1
ATOM 545 C C . ILE A 1 73 ? -1.242 10.261 -3.264 1.00 57.53 73 ILE A C 1
ATOM 547 O O . ILE A 1 73 ? -0.333 10.492 -2.466 1.00 57.53 73 ILE A O 1
ATOM 551 N N . PRO A 1 74 ? -1.112 9.291 -4.184 1.00 53.72 74 PRO A N 1
ATOM 552 C CA . PRO A 1 74 ? 0.136 8.561 -4.299 1.00 53.72 74 PRO A CA 1
ATOM 553 C C . PRO A 1 74 ? 1.224 9.491 -4.848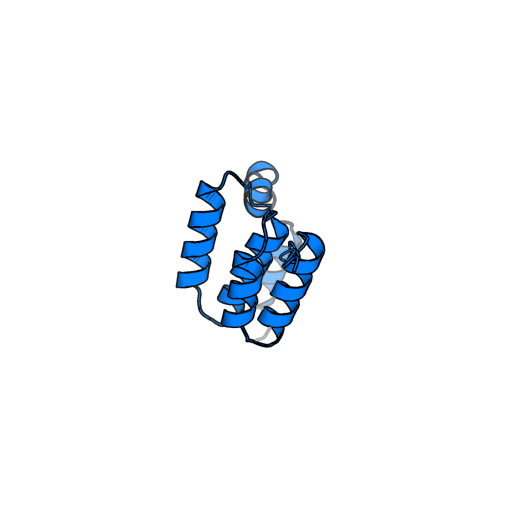 1.00 53.72 74 PRO A C 1
ATOM 555 O O . PRO A 1 74 ? 0.972 10.261 -5.775 1.00 53.72 74 PRO A O 1
ATOM 558 N N . ILE A 1 75 ? 2.450 9.390 -4.323 1.00 60.59 75 ILE A N 1
ATOM 559 C CA . ILE A 1 75 ? 3.617 10.155 -4.807 1.00 60.59 75 ILE A CA 1
ATOM 560 C C . ILE A 1 75 ? 3.831 10.006 -6.324 1.00 60.59 75 ILE A C 1
ATOM 562 O O . ILE A 1 75 ? 4.291 10.942 -6.971 1.00 60.59 75 ILE A O 1
ATOM 566 N N . VAL A 1 76 ? 3.411 8.879 -6.915 1.00 59.50 76 VAL A N 1
ATOM 567 C CA . VAL A 1 76 ? 3.470 8.649 -8.370 1.00 59.50 76 VAL A CA 1
ATOM 568 C C . VAL A 1 76 ? 2.560 9.589 -9.168 1.00 59.50 76 VAL A C 1
ATOM 570 O O . VAL A 1 76 ? 2.836 9.883 -10.327 1.00 59.50 76 VAL A O 1
ATOM 573 N N . SER A 1 77 ? 1.497 10.112 -8.551 1.00 54.94 77 SER A N 1
ATOM 574 C CA . SER A 1 77 ? 0.626 11.109 -9.172 1.00 54.94 77 SER A CA 1
ATOM 575 C C . SER A 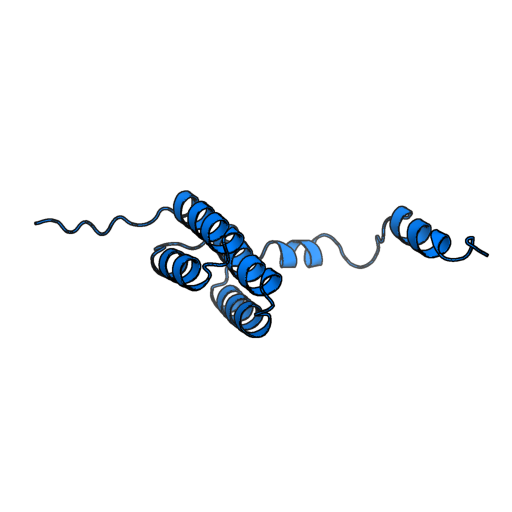1 77 ? 1.267 12.496 -9.165 1.00 54.94 77 SER A C 1
ATOM 577 O O . SER A 1 77 ? 1.019 13.274 -10.080 1.00 54.94 77 SER A O 1
ATOM 579 N N . LEU A 1 78 ? 2.129 12.799 -8.183 1.00 54.28 78 LEU A N 1
ATOM 580 C CA . LEU A 1 78 ? 2.923 14.031 -8.189 1.00 54.28 78 LEU A C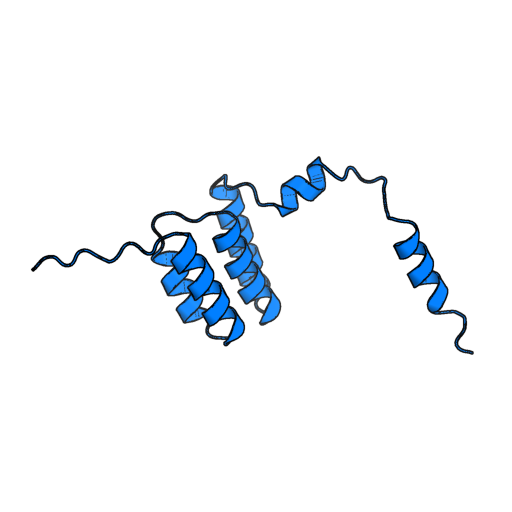A 1
ATOM 581 C C . LEU A 1 78 ? 3.959 13.995 -9.314 1.00 54.28 78 LEU A C 1
ATOM 583 O O . LEU A 1 78 ? 4.150 15.009 -9.970 1.00 54.28 78 LEU A O 1
ATOM 587 N N . SER A 1 79 ? 4.557 12.840 -9.623 1.00 57.00 79 SER A N 1
ATOM 588 C CA . SER A 1 79 ? 5.441 12.710 -10.791 1.00 57.00 79 SER A CA 1
ATOM 589 C C . SER A 1 79 ? 4.742 13.136 -12.086 1.00 57.00 79 SER A C 1
ATOM 591 O O . SER A 1 79 ? 5.343 13.836 -12.885 1.00 57.00 79 SER A O 1
ATOM 593 N N . LEU A 1 80 ? 3.460 12.802 -12.266 1.00 53.44 80 LEU A N 1
ATOM 594 C CA . LEU A 1 80 ? 2.687 13.211 -13.448 1.00 53.44 80 LEU A CA 1
ATOM 595 C C . LEU A 1 80 ? 2.317 14.706 -13.461 1.00 53.44 80 LEU A C 1
ATOM 597 O O . LEU A 1 80 ? 2.159 15.277 -14.535 1.00 53.44 80 LEU A O 1
ATOM 601 N N . VAL A 1 81 ? 2.193 15.342 -12.291 1.00 59.88 81 VAL A N 1
ATOM 602 C CA . VAL A 1 81 ? 1.886 16.782 -12.169 1.00 59.88 81 VAL A CA 1
ATOM 603 C C . VAL A 1 81 ? 3.152 17.645 -12.272 1.00 59.88 81 VAL A C 1
ATOM 605 O O . VAL A 1 81 ? 3.108 18.726 -12.851 1.00 59.88 81 VAL A O 1
ATOM 608 N N . PHE A 1 82 ? 4.282 17.169 -11.742 1.00 62.47 82 PHE A N 1
ATOM 609 C CA . PHE A 1 82 ? 5.559 17.893 -11.710 1.00 62.47 82 PHE A CA 1
ATOM 610 C C . PHE A 1 82 ? 6.493 17.572 -12.883 1.00 62.47 82 PHE A C 1
ATOM 612 O O . PHE A 1 82 ? 7.324 18.410 -13.221 1.00 62.47 82 PHE A O 1
ATOM 619 N N . TYR A 1 83 ? 6.350 16.413 -13.536 1.00 55.72 83 TYR A N 1
ATOM 620 C CA . TYR A 1 83 ? 7.010 16.105 -14.809 1.00 55.72 83 TYR A CA 1
ATOM 621 C C . TYR A 1 83 ? 5.979 16.089 -15.941 1.00 55.72 83 TYR A C 1
ATOM 623 O O . TYR A 1 83 ? 5.580 15.020 -16.415 1.00 55.72 83 TYR A O 1
ATOM 631 N N . PRO A 1 84 ? 5.537 17.266 -16.413 1.00 54.22 84 PRO A N 1
ATOM 632 C CA . PRO A 1 84 ? 4.769 17.345 -17.639 1.00 54.22 84 PRO A CA 1
ATOM 633 C C . PRO A 1 84 ? 5.678 16.913 -18.793 1.00 54.22 84 PRO A C 1
ATOM 635 O O . PRO A 1 84 ? 6.541 17.674 -19.198 1.00 54.22 84 PRO A O 1
ATOM 638 N N . HIS A 1 85 ? 5.521 15.673 -19.262 1.00 54.78 85 HIS A N 1
ATOM 639 C CA . HIS A 1 85 ? 5.656 15.180 -20.646 1.00 54.78 85 HIS A CA 1
ATOM 640 C C . HIS A 1 85 ? 6.845 15.626 -21.553 1.00 54.78 85 HIS A C 1
ATOM 642 O O . HIS A 1 85 ? 6.903 15.205 -22.702 1.00 54.78 85 HIS A O 1
ATOM 648 N N . ALA A 1 86 ? 7.832 16.402 -21.099 1.00 50.56 86 ALA A N 1
ATOM 649 C CA . ALA A 1 86 ? 8.776 17.101 -21.981 1.00 50.56 86 ALA A CA 1
ATOM 650 C C . ALA A 1 86 ? 10.230 17.141 -21.476 1.00 50.56 86 ALA A C 1
ATOM 652 O O . ALA A 1 86 ? 11.008 17.988 -21.903 1.00 50.56 86 ALA A O 1
ATOM 653 N N . ALA A 1 87 ? 10.635 16.222 -20.598 1.00 57.50 87 ALA A N 1
ATOM 654 C CA . ALA A 1 87 ? 12.039 16.098 -20.205 1.00 57.50 87 ALA A CA 1
ATOM 655 C C . ALA A 1 87 ? 12.427 14.634 -19.982 1.00 57.50 87 ALA A C 1
ATOM 657 O O . ALA A 1 87 ? 12.708 14.208 -18.866 1.00 57.50 87 ALA A O 1
ATOM 658 N N . THR A 1 88 ? 12.453 13.841 -21.055 1.00 62.41 88 THR A N 1
ATOM 659 C CA . THR A 1 88 ? 13.338 12.670 -21.082 1.00 62.41 88 THR A CA 1
ATOM 660 C C . THR A 1 88 ? 14.775 13.185 -20.979 1.00 62.41 88 THR A C 1
ATOM 662 O O . THR A 1 88 ? 15.190 13.926 -21.874 1.00 62.41 88 THR A O 1
ATOM 665 N N . PRO A 1 89 ? 15.539 12.849 -19.929 1.00 60.91 89 PRO A N 1
ATOM 666 C CA . PRO A 1 89 ? 16.920 13.296 -19.817 1.00 60.91 89 PRO A CA 1
ATOM 667 C C . PRO A 1 89 ? 17.764 12.701 -20.952 1.00 60.91 89 PRO A C 1
ATOM 669 O O . PRO A 1 89 ? 17.592 11.531 -21.298 1.00 60.91 89 PRO A O 1
ATOM 672 N N . ASP A 1 90 ? 18.711 13.469 -21.493 1.00 59.28 90 ASP A N 1
ATOM 673 C CA . ASP A 1 90 ? 19.560 13.055 -22.625 1.00 59.28 90 ASP A CA 1
ATOM 674 C C . ASP A 1 90 ? 20.323 11.735 -22.396 1.00 59.28 90 ASP A C 1
ATOM 676 O O . ASP A 1 90 ? 20.661 11.028 -23.348 1.00 59.28 90 ASP A O 1
ATOM 680 N N . TRP A 1 91 ? 20.543 11.330 -21.141 1.00 58.59 91 TRP A N 1
ATOM 681 C CA . TRP A 1 91 ? 21.162 10.041 -20.826 1.00 58.59 91 TRP A CA 1
ATOM 682 C C . TRP A 1 91 ? 20.285 8.835 -21.208 1.00 58.59 91 TRP A C 1
ATOM 684 O O . TRP A 1 91 ? 20.826 7.778 -21.529 1.00 58.59 91 TRP A O 1
ATOM 694 N N . LEU A 1 92 ? 18.954 8.988 -21.242 1.00 57.88 92 LEU A N 1
ATOM 695 C CA . LEU A 1 92 ? 18.021 7.916 -21.609 1.00 57.88 92 LEU A CA 1
ATOM 696 C C . LEU A 1 92 ? 17.962 7.699 -23.131 1.00 57.88 92 LEU A C 1
ATOM 698 O O . LEU A 1 92 ? 17.762 6.579 -23.589 1.00 57.88 92 LEU A O 1
ATOM 702 N N . LYS A 1 93 ? 18.211 8.743 -23.937 1.00 59.56 93 LYS A N 1
ATOM 703 C CA . LYS A 1 93 ? 18.442 8.576 -25.384 1.00 59.56 93 LYS A CA 1
ATOM 704 C C . LYS A 1 93 ? 19.785 7.897 -25.652 1.00 59.56 93 LYS A C 1
ATOM 706 O O . LYS A 1 93 ? 19.893 7.058 -26.543 1.00 59.56 93 LYS A O 1
ATOM 711 N N . ARG A 1 94 ? 20.801 8.208 -24.844 1.00 53.53 94 ARG A N 1
ATOM 712 C CA . ARG A 1 94 ? 22.159 7.675 -25.008 1.00 53.53 94 ARG A CA 1
ATOM 713 C C . ARG A 1 94 ? 22.292 6.192 -24.649 1.00 53.53 94 ARG A C 1
ATOM 715 O O . ARG A 1 94 ? 23.147 5.526 -25.220 1.00 53.53 94 ARG A O 1
ATOM 722 N N . SER A 1 95 ? 21.435 5.661 -23.775 1.00 47.91 95 SER A N 1
ATOM 723 C CA . SER A 1 95 ? 21.392 4.219 -23.490 1.00 47.91 95 SER A CA 1
ATOM 724 C C . SER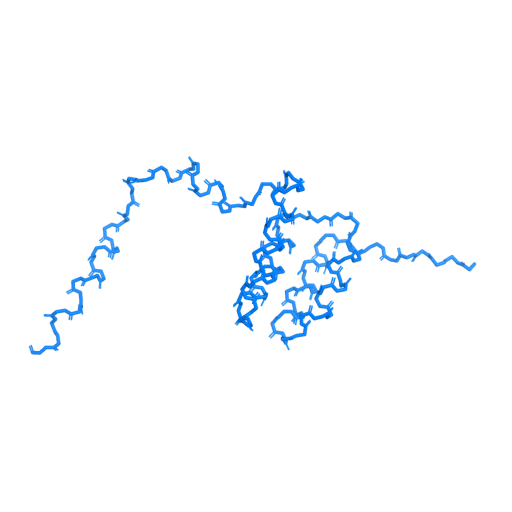 A 1 95 ? 20.711 3.403 -24.595 1.00 47.91 95 SER A C 1
ATOM 726 O O . SER A 1 95 ? 21.028 2.226 -24.744 1.00 47.91 95 SER A O 1
ATOM 728 N N . SER A 1 96 ? 19.839 4.015 -25.409 1.00 52.38 96 SER A N 1
ATOM 729 C CA . SER A 1 96 ? 19.209 3.340 -26.555 1.00 52.38 96 SER A CA 1
ATOM 730 C C . SER A 1 96 ? 20.150 3.153 -27.756 1.00 52.38 96 SER A C 1
ATOM 732 O O . SER A 1 96 ? 20.040 2.144 -28.437 1.00 52.38 96 SER A O 1
ATOM 734 N N . ASN A 1 97 ? 21.143 4.035 -27.943 1.00 49.06 97 ASN A N 1
ATOM 735 C CA . ASN A 1 97 ? 22.176 3.899 -28.989 1.00 49.06 97 ASN A CA 1
ATOM 736 C C . ASN A 1 97 ? 23.323 2.935 -28.625 1.00 49.06 97 ASN A C 1
ATOM 738 O O . ASN A 1 97 ? 24.179 2.660 -29.459 1.00 49.06 97 ASN A O 1
ATOM 742 N N . PHE A 1 98 ? 23.384 2.421 -27.392 1.00 49.91 98 PHE A N 1
ATOM 743 C CA . PHE A 1 98 ? 24.439 1.483 -26.978 1.00 49.91 98 PHE A CA 1
ATOM 744 C C . PHE A 1 98 ? 24.114 0.019 -27.331 1.00 49.91 98 PHE A C 1
ATOM 746 O O . PHE A 1 98 ? 24.851 -0.888 -26.954 1.00 49.91 98 PHE A O 1
ATOM 753 N N . ARG A 1 99 ? 23.010 -0.230 -28.050 1.00 54.31 99 ARG A N 1
ATOM 754 C CA . ARG A 1 99 ? 22.626 -1.573 -28.505 1.00 54.31 99 ARG A CA 1
ATOM 755 C C . ARG A 1 99 ? 22.949 -1.869 -29.975 1.00 54.31 99 ARG A C 1
ATOM 757 O O . ARG A 1 99 ? 22.707 -2.992 -30.390 1.00 54.31 99 ARG A O 1
ATOM 764 N N . ASP A 1 100 ? 23.567 -0.927 -30.693 1.00 53.69 100 ASP A N 1
ATOM 765 C CA . ASP A 1 100 ? 23.899 -1.061 -32.125 1.00 53.69 100 ASP A CA 1
ATOM 766 C C . ASP A 1 100 ? 25.418 -1.094 -32.414 1.00 53.69 100 ASP A C 1
ATOM 768 O O . ASP A 1 100 ? 25.838 -0.844 -33.540 1.00 53.69 100 ASP A O 1
ATOM 772 N N . HIS A 1 101 ? 26.276 -1.335 -31.413 1.00 49.06 101 HIS A N 1
ATOM 773 C CA . HIS A 1 101 ? 27.746 -1.409 -31.586 1.00 49.06 101 HIS A CA 1
ATOM 774 C C . HIS A 1 101 ? 28.373 -2.657 -30.944 1.00 49.06 101 HIS A C 1
ATOM 776 O O . HIS A 1 101 ? 29.516 -2.640 -30.487 1.00 49.06 101 HIS A O 1
ATOM 782 N N . VAL A 1 102 ? 27.613 -3.751 -30.911 1.00 55.12 102 VAL A N 1
ATOM 783 C CA . VAL A 1 102 ? 28.157 -5.092 -30.672 1.00 55.12 102 VAL A CA 1
ATOM 784 C C . VAL A 1 102 ? 27.795 -5.960 -31.873 1.00 55.12 102 VAL A C 1
ATOM 786 O O . VAL A 1 102 ? 26.929 -6.815 -31.761 1.00 55.12 102 VAL A O 1
ATOM 789 N N . ASP A 1 103 ? 28.418 -5.660 -33.012 1.00 44.09 103 ASP A N 1
ATOM 790 C CA . ASP A 1 103 ? 28.684 -6.562 -34.141 1.00 44.09 103 ASP A CA 1
ATOM 791 C C . ASP A 1 103 ? 29.886 -6.013 -34.929 1.00 44.09 103 ASP A C 1
ATOM 793 O O . ASP A 1 103 ? 29.942 -4.775 -35.132 1.00 44.09 103 ASP A O 1
#

Sequence (103 aa):
MDKEGVKIDVVLGTALVGMYSKCGSLDNALKVFQGMAERDVTAWSTMIAGYAIHGHGEKALQLFDAMKRSKTIPIVSLSLVFYPHAATPDWLKRSSNFRDHVD

Organism: Vitis vinifera (NCBI:txid29760)

Secondary structure (DSSP, 8-state):
-------B-HHHHHHHHHHHHHTT-HHHHHHHHHHBSS--HHHHHHHHHHHHHTT-HHHHHHHHHHHHHTT---HHHHHHHHS-S----HHHHHHHGGGSS--